Protein AF-A0A956KDZ5-F1 (afdb_monomer_lite)

Secondary structure (DSSP, 8-state):
-----------EEE-SSS-EEETTTB-EEEEE-SSTTPPPEEE-PBPPTTTTTS--HHHHHHTT--SEEEE-TTS-EEEEEE--

pLDDT: mean 82.7, std 13.85, range [43.81, 94.19]

Structure (mmCIF, N/CA/C/O backbone):
data_AF-A0A956KDZ5-F1
#
_entry.id   AF-A0A956KDZ5-F1
#
loop_
_atom_site.group_PDB
_atom_site.id
_atom_site.type_symbol
_atom_site.label_atom_id
_atom_site.label_alt_id
_atom_site.label_comp_id
_atom_site.label_asym_id
_atom_site.label_entity_id
_atom_site.label_seq_id
_atom_site.pdbx_PDB_ins_code
_atom_site.Cartn_x
_atom_site.Cartn_y
_atom_site.Cartn_z
_atom_site.occupancy
_atom_site.B_iso_or_equiv
_atom_site.auth_seq_id
_atom_site.auth_comp_id
_atom_site.auth_asym_id
_atom_site.auth_atom_id
_atom_site.pdbx_PDB_model_num
ATOM 1 N N . THR A 1 1 ? -27.227 30.404 3.258 1.00 44.84 1 THR A N 1
ATOM 2 C CA . THR A 1 1 ? -27.268 28.961 2.979 1.00 44.84 1 THR A CA 1
ATOM 3 C C . THR A 1 1 ? -26.148 28.351 3.770 1.00 44.84 1 THR A C 1
ATOM 5 O O . THR A 1 1 ? -25.015 28.763 3.579 1.00 44.84 1 THR A O 1
ATOM 8 N N . THR A 1 2 ? -26.463 27.526 4.762 1.00 43.81 2 THR A N 1
ATOM 9 C CA . THR A 1 2 ? -25.440 26.808 5.522 1.00 43.81 2 THR A CA 1
ATOM 10 C C . THR A 1 2 ? -25.002 25.657 4.630 1.00 43.81 2 THR A C 1
ATOM 12 O O . THR A 1 2 ? -25.712 24.663 4.524 1.00 43.81 2 THR A O 1
ATOM 15 N N . GLU A 1 3 ? -23.913 25.845 3.890 1.00 48.50 3 GLU A N 1
ATOM 16 C CA . GLU A 1 3 ? -23.235 24.744 3.214 1.00 48.50 3 GLU A CA 1
ATOM 17 C C . GLU A 1 3 ? -22.546 23.935 4.308 1.00 48.50 3 GLU A C 1
ATOM 19 O O . GLU A 1 3 ? -21.435 24.227 4.742 1.00 48.50 3 GLU A O 1
ATOM 24 N N . THR A 1 4 ? -23.277 22.961 4.845 1.00 47.62 4 THR A N 1
ATOM 25 C CA . THR A 1 4 ? -22.683 21.848 5.572 1.00 47.62 4 THR A CA 1
ATOM 26 C C . THR A 1 4 ? -21.961 21.014 4.525 1.00 47.62 4 THR A C 1
ATOM 28 O O . THR A 1 4 ? -22.501 20.039 4.013 1.00 47.62 4 THR A O 1
ATOM 31 N N . THR A 1 5 ? -20.765 21.449 4.134 1.00 47.66 5 THR A N 1
ATOM 32 C CA . THR A 1 5 ? -19.816 20.558 3.483 1.00 47.66 5 THR A CA 1
ATOM 33 C C . THR A 1 5 ? -19.425 19.570 4.565 1.00 47.66 5 THR A C 1
ATOM 35 O O . THR A 1 5 ? -18.653 19.880 5.471 1.00 47.66 5 THR A O 1
ATOM 38 N N . GLU A 1 6 ? -20.071 18.413 4.533 1.00 46.97 6 GLU A N 1
ATOM 39 C CA . GLU A 1 6 ? -19.590 17.192 5.148 1.00 46.97 6 GLU A CA 1
ATOM 40 C C . GLU A 1 6 ? -18.226 16.916 4.508 1.00 46.97 6 GLU A C 1
ATOM 42 O O . GLU A 1 6 ? -18.100 16.210 3.515 1.00 46.97 6 GLU A O 1
ATOM 47 N N . THR A 1 7 ? -17.187 17.588 5.004 1.00 46.47 7 THR A N 1
ATOM 48 C CA . THR A 1 7 ? -15.815 17.146 4.816 1.00 46.47 7 THR A CA 1
ATOM 49 C C . THR A 1 7 ? -15.710 15.894 5.665 1.00 46.47 7 THR A C 1
ATOM 51 O O . THR A 1 7 ? -15.251 15.932 6.805 1.00 46.47 7 THR A O 1
ATOM 54 N N . THR A 1 8 ? -16.222 14.781 5.137 1.00 47.84 8 THR A N 1
ATOM 55 C CA . THR A 1 8 ? -15.666 13.471 5.451 1.00 47.84 8 THR A CA 1
ATOM 56 C C . THR A 1 8 ? -14.171 13.664 5.275 1.00 47.84 8 THR A C 1
ATOM 58 O O . THR A 1 8 ? -13.737 14.035 4.187 1.00 47.84 8 THR A O 1
ATOM 61 N N . GLY A 1 9 ? -13.435 13.637 6.386 1.00 47.56 9 GLY A N 1
ATOM 62 C CA . GLY A 1 9 ? -12.012 13.948 6.460 1.00 47.56 9 GLY A CA 1
ATOM 63 C C . GLY A 1 9 ? -11.198 12.881 5.744 1.00 47.56 9 GLY A C 1
ATOM 64 O O . GLY A 1 9 ? -10.505 12.110 6.395 1.00 47.56 9 GLY A O 1
ATOM 65 N N . GLY A 1 10 ? -11.357 12.834 4.423 1.00 58.41 10 GLY A N 1
ATOM 66 C CA . GLY A 1 10 ? -10.570 12.099 3.456 1.00 58.41 10 GLY A CA 1
ATOM 67 C C . GLY A 1 10 ? -9.142 12.562 3.520 1.00 58.41 10 GLY A C 1
ATOM 68 O O . GLY A 1 10 ? -8.857 13.699 3.160 1.00 58.41 10 GLY A O 1
ATOM 69 N N . VAL A 1 11 ? -8.249 11.709 4.005 1.00 69.88 11 VAL A N 1
ATOM 70 C CA . VAL A 1 11 ? -6.831 11.881 3.715 1.00 69.88 11 VAL A CA 1
ATO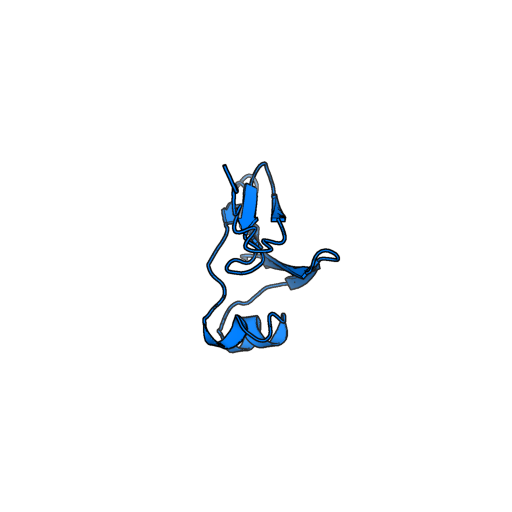M 71 C C . VAL A 1 11 ? -6.656 11.513 2.247 1.00 69.88 11 VAL A C 1
ATOM 73 O O . VAL A 1 11 ? -6.843 10.357 1.893 1.00 69.88 11 VAL A O 1
ATOM 76 N N . ASP A 1 12 ? -6.322 12.462 1.380 1.00 82.06 12 ASP A N 1
ATOM 77 C CA . ASP A 1 12 ? -5.967 12.147 -0.004 1.00 82.06 12 ASP A CA 1
ATOM 78 C C . ASP A 1 12 ? -4.630 11.389 -0.037 1.00 82.06 12 ASP A C 1
ATOM 80 O O . ASP A 1 12 ? -3.592 11.911 0.376 1.00 82.06 12 ASP A O 1
ATOM 84 N N . VAL A 1 13 ? -4.640 10.150 -0.533 1.00 85.06 13 VAL A N 1
ATOM 85 C CA . VAL A 1 13 ? -3.456 9.284 -0.581 1.00 85.06 13 VAL A CA 1
ATOM 86 C C . VAL A 1 13 ? -2.866 9.273 -1.990 1.00 85.06 13 VAL A C 1
ATOM 88 O O . VAL A 1 13 ? -3.469 8.682 -2.890 1.00 85.06 13 VAL A O 1
ATOM 91 N N . PRO A 1 14 ? -1.687 9.881 -2.225 1.00 85.62 14 PRO A N 1
ATOM 92 C CA . PRO A 1 14 ? -1.062 9.874 -3.543 1.00 85.62 14 PRO A CA 1
ATOM 93 C C . PRO A 1 14 ? -0.585 8.460 -3.883 1.00 85.62 14 PRO A C 1
ATOM 95 O O . PRO A 1 14 ? 0.358 7.951 -3.273 1.00 85.62 14 PRO A O 1
ATOM 98 N N . CYS A 1 15 ? -1.228 7.825 -4.865 1.00 87.50 15 CYS A N 1
ATOM 99 C CA . CYS A 1 15 ? -0.968 6.428 -5.187 1.00 87.50 15 CYS A CA 1
ATOM 100 C C . CYS A 1 15 ? 0.001 6.230 -6.356 1.00 87.50 15 CYS A C 1
ATOM 102 O O . CYS A 1 15 ? 0.738 5.246 -6.398 1.00 87.50 15 CYS A O 1
ATOM 104 N N . GLY A 1 16 ? 0.059 7.178 -7.287 1.00 83.50 16 GLY A N 1
ATOM 105 C CA . GLY A 1 16 ? 0.939 7.060 -8.442 1.00 83.50 16 GLY A CA 1
ATOM 106 C C . GLY A 1 16 ? 0.544 7.981 -9.578 1.00 83.50 16 GLY A C 1
ATOM 107 O O . GLY A 1 16 ? 0.089 9.091 -9.329 1.00 83.50 16 GLY A O 1
ATOM 108 N N . GLU A 1 17 ? 0.744 7.497 -10.806 1.00 71.50 17 GLU A N 1
ATOM 109 C CA . GLU A 1 17 ? 0.874 8.267 -12.052 1.00 71.50 17 GLU A CA 1
ATOM 110 C C . GLU A 1 17 ? 0.003 9.519 -12.165 1.00 71.50 17 GLU A C 1
ATOM 112 O O . GLU A 1 17 ? 0.566 10.568 -12.438 1.00 71.50 17 GLU A O 1
ATOM 117 N N . GLU A 1 18 ? -1.283 9.457 -11.840 1.00 85.44 18 GLU A N 1
ATOM 118 C CA . GLU A 1 18 ? -2.133 10.618 -11.513 1.00 85.44 18 GLU A CA 1
ATOM 119 C C . GLU A 1 18 ? -3.237 10.212 -10.504 1.00 85.44 18 GLU A C 1
ATOM 121 O O . GLU A 1 18 ? -4.240 10.905 -10.331 1.00 85.44 18 GLU A O 1
ATOM 126 N N . LEU A 1 19 ? -3.076 9.049 -9.855 1.00 87.88 19 LEU A N 1
ATOM 127 C CA . LEU A 1 19 ? -4.104 8.404 -9.039 1.00 87.88 19 LEU A CA 1
ATOM 128 C C . LEU A 1 19 ? -3.991 8.830 -7.573 1.00 87.88 19 LEU A C 1
ATOM 130 O O . LEU A 1 19 ? -2.915 8.751 -6.974 1.00 87.88 19 LEU A O 1
ATOM 134 N N . VAL A 1 20 ? -5.123 9.221 -6.991 1.00 89.69 20 VAL A N 1
ATOM 135 C CA . VAL A 1 20 ? -5.269 9.585 -5.578 1.00 89.69 20 VAL A CA 1
ATOM 136 C C . VAL A 1 20 ? -6.396 8.743 -4.986 1.00 89.69 20 VAL A C 1
ATOM 138 O O . VAL A 1 20 ? -7.483 8.707 -5.560 1.00 89.69 20 VAL A O 1
ATOM 141 N N . CYS A 1 21 ? -6.119 8.055 -3.880 1.00 89.31 21 CYS A N 1
ATOM 142 C CA . CYS A 1 21 ? -7.093 7.225 -3.169 1.00 89.31 21 CYS A CA 1
ATOM 143 C C . CYS A 1 21 ? -7.703 7.978 -1.985 1.00 89.31 21 CYS A C 1
ATOM 145 O O . CYS A 1 21 ? -7.042 8.829 -1.385 1.00 89.31 21 CYS A O 1
ATOM 147 N N . ASP A 1 22 ? -8.928 7.621 -1.608 1.00 84.44 22 ASP A N 1
ATOM 148 C CA . ASP A 1 22 ? -9.554 8.088 -0.372 1.00 84.44 22 ASP A CA 1
ATOM 149 C C . ASP A 1 22 ? -8.965 7.331 0.827 1.00 84.44 22 ASP A C 1
ATOM 151 O O . ASP A 1 22 ? -9.362 6.214 1.135 1.00 84.44 22 ASP A O 1
ATOM 155 N N . GLY A 1 23 ? -8.013 7.924 1.539 1.00 77.12 23 GLY A N 1
ATOM 156 C CA . GLY A 1 23 ? -7.281 7.284 2.638 1.00 77.12 23 GLY A CA 1
ATOM 157 C C . GLY A 1 23 ? -8.110 6.882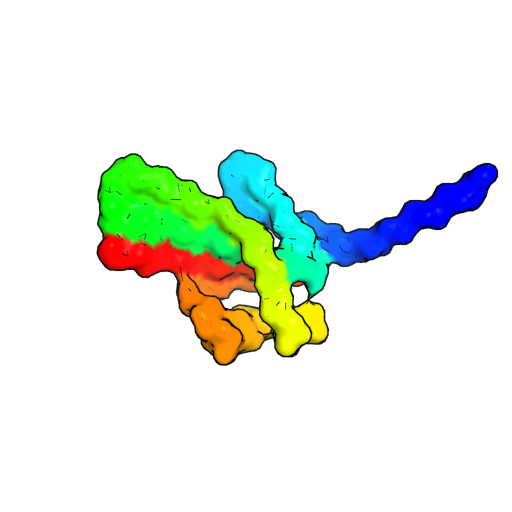 3.858 1.00 77.12 23 GLY A C 1
ATOM 158 O O . GLY A 1 23 ? -7.566 6.262 4.767 1.00 77.12 23 GLY A O 1
ATOM 159 N N . VAL A 1 24 ? -9.405 7.219 3.912 1.00 78.81 24 VAL A N 1
ATOM 160 C CA . VAL A 1 24 ? -10.319 6.750 4.975 1.00 78.81 24 VAL A CA 1
ATOM 161 C C . VAL A 1 24 ? -10.935 5.397 4.642 1.00 78.81 24 VAL A C 1
ATOM 163 O O . VAL A 1 24 ? -11.365 4.681 5.545 1.00 78.81 24 VAL A O 1
ATOM 166 N N . SER A 1 25 ? -11.041 5.064 3.357 1.00 83.88 25 SER A N 1
ATOM 167 C CA . SER A 1 25 ? -11.757 3.877 2.887 1.00 83.88 25 SER A CA 1
ATOM 168 C C . SER A 1 25 ? -10.994 3.052 1.855 1.00 83.88 25 SER A C 1
ATOM 170 O O . SER A 1 25 ? -11.419 1.943 1.536 1.00 83.88 25 SER A O 1
ATOM 172 N N . GLU A 1 26 ? -9.845 3.533 1.389 1.00 90.81 26 GLU A N 1
ATOM 173 C CA . GLU A 1 26 ? -8.996 2.938 0.365 1.00 90.81 26 GLU A CA 1
ATOM 174 C C . GLU A 1 26 ? -7.516 3.035 0.763 1.00 90.81 26 GLU A C 1
ATOM 176 O O . GLU A 1 26 ? -7.092 3.925 1.500 1.00 90.81 26 GLU A O 1
ATOM 181 N N . TYR A 1 27 ? -6.706 2.109 0.258 1.00 90.62 27 TYR A N 1
ATOM 182 C CA . TYR A 1 27 ? -5.249 2.179 0.353 1.00 90.62 27 TYR A CA 1
ATOM 183 C C . TYR A 1 27 ? -4.650 2.184 -1.048 1.00 90.62 27 TYR A C 1
ATOM 185 O O . TYR A 1 27 ? -5.260 1.696 -1.997 1.00 90.62 27 TYR A O 1
ATOM 193 N N . CYS A 1 28 ? -3.441 2.715 -1.195 1.00 92.44 28 CYS A N 1
ATOM 194 C CA . CYS A 1 28 ? -2.757 2.648 -2.474 1.00 92.44 28 CYS A CA 1
ATOM 195 C C . CYS A 1 28 ? -2.144 1.264 -2.690 1.00 92.44 28 CYS A C 1
ATOM 197 O O . CYS A 1 28 ? -1.311 0.828 -1.898 1.00 92.44 28 CYS A O 1
ATOM 199 N N . SER A 1 29 ? -2.484 0.601 -3.792 1.00 93.31 29 SER A N 1
ATOM 200 C CA . SER A 1 29 ? -1.808 -0.610 -4.253 1.00 93.31 29 SER A CA 1
ATOM 201 C C . SER A 1 29 ? -1.004 -0.321 -5.516 1.00 93.31 29 SER A C 1
ATOM 203 O O . SER A 1 29 ? -1.544 0.172 -6.504 1.00 93.31 29 SER A O 1
ATOM 205 N N . VAL A 1 30 ? 0.288 -0.639 -5.468 1.00 94.19 30 VAL A N 1
ATOM 206 C CA . VAL A 1 30 ? 1.242 -0.479 -6.567 1.00 94.19 30 VAL A CA 1
ATOM 207 C C . VAL A 1 30 ? 1.779 -1.853 -6.935 1.00 94.19 30 VAL A C 1
ATOM 209 O O . VAL A 1 30 ? 2.480 -2.475 -6.141 1.00 94.19 30 VAL A O 1
ATOM 212 N N . VAL A 1 31 ? 1.470 -2.346 -8.127 1.00 94.12 31 VAL A N 1
ATOM 213 C CA . VAL A 1 31 ? 1.923 -3.654 -8.604 1.00 94.12 31 VAL A CA 1
ATOM 214 C C . VAL A 1 31 ? 3.041 -3.458 -9.616 1.00 94.12 31 VAL A C 1
ATOM 216 O O . VAL A 1 31 ? 2.844 -2.903 -10.695 1.00 94.12 31 VAL A O 1
ATOM 219 N N . HIS A 1 32 ? 4.227 -3.946 -9.267 1.00 93.19 32 HIS A N 1
ATOM 220 C CA . HIS A 1 32 ? 5.370 -4.043 -10.158 1.00 93.19 32 HIS A CA 1
ATOM 221 C C . HIS A 1 32 ? 5.336 -5.403 -10.864 1.00 93.19 32 HIS A C 1
ATOM 223 O O . HIS A 1 32 ? 5.616 -6.426 -10.224 1.00 93.19 32 HIS A O 1
ATOM 229 N N . PRO A 1 33 ? 5.004 -5.456 -12.166 1.00 91.12 33 PRO A N 1
ATOM 230 C CA . PRO A 1 33 ? 5.092 -6.702 -12.911 1.00 91.12 33 PRO A CA 1
ATOM 231 C C . PRO A 1 3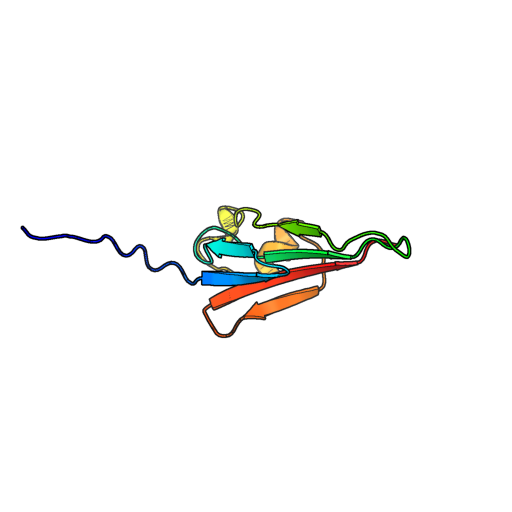3 ? 6.555 -7.161 -12.988 1.00 91.12 33 PRO A C 1
ATOM 233 O O . PRO A 1 33 ? 7.444 -6.376 -13.313 1.00 91.12 33 PRO A O 1
ATOM 236 N N . GLY A 1 34 ? 6.809 -8.451 -12.751 1.00 89.25 34 GLY A N 1
ATOM 237 C CA . GLY A 1 34 ? 8.141 -9.060 -12.906 1.00 89.25 34 GLY A CA 1
ATOM 238 C C . GLY A 1 34 ? 8.616 -9.157 -14.360 1.00 89.25 34 GLY A C 1
ATOM 239 O O . GLY A 1 34 ? 9.746 -9.558 -14.642 1.00 89.25 34 GLY A O 1
ATOM 240 N N . VAL A 1 35 ? 7.760 -8.768 -15.309 1.00 91.81 35 VAL A N 1
ATOM 241 C CA . VAL A 1 35 ? 8.060 -8.746 -16.738 1.00 91.81 35 VAL A CA 1
ATOM 242 C C . VAL A 1 35 ? 8.634 -7.375 -17.115 1.00 91.81 35 VAL A C 1
ATOM 244 O O . VAL A 1 35 ? 7.962 -6.361 -16.912 1.00 91.81 35 VAL A O 1
ATOM 247 N N . PRO A 1 36 ? 9.842 -7.312 -17.704 1.00 85.38 36 PRO A N 1
ATOM 248 C CA . PRO A 1 36 ? 10.416 -6.050 -18.166 1.00 85.38 36 PRO A CA 1
ATOM 249 C C . PRO A 1 36 ? 9.504 -5.366 -19.195 1.00 85.38 36 PRO A C 1
ATOM 251 O O . PRO A 1 36 ? 8.779 -6.034 -19.934 1.00 85.38 36 PRO A O 1
ATOM 254 N N . ASP A 1 37 ? 9.532 -4.032 -19.216 1.00 86.88 37 ASP A N 1
ATOM 255 C CA . ASP A 1 37 ? 8.709 -3.167 -20.081 1.00 86.88 37 ASP A CA 1
ATOM 256 C C . ASP A 1 37 ? 7.186 -3.256 -19.849 1.00 86.88 37 ASP A C 1
ATOM 258 O O . ASP A 1 37 ? 6.418 -2.596 -20.553 1.00 86.88 37 ASP A O 1
ATOM 262 N N . SER A 1 38 ? 6.725 -4.022 -18.854 1.00 91.06 38 SER A N 1
ATOM 263 C CA . SER A 1 38 ? 5.322 -3.984 -18.435 1.00 91.06 38 SER A CA 1
ATOM 264 C C . SER A 1 38 ? 5.064 -2.769 -17.535 1.00 91.06 38 SER A C 1
ATOM 266 O O . SER A 1 38 ? 5.901 -2.448 -16.687 1.00 91.06 38 SER A O 1
ATOM 268 N N . PRO A 1 39 ? 3.933 -2.068 -17.720 1.00 90.88 39 PRO A N 1
ATOM 269 C CA . PRO A 1 39 ? 3.606 -0.893 -16.921 1.00 90.88 39 PRO A CA 1
ATOM 270 C C . PRO A 1 39 ? 3.353 -1.275 -15.459 1.00 90.88 39 PRO A C 1
ATOM 272 O O . PRO A 1 39 ? 2.824 -2.348 -15.178 1.00 90.88 39 PRO A O 1
ATOM 275 N N . ILE A 1 40 ? 3.716 -0.382 -14.538 1.00 92.56 40 ILE A N 1
ATOM 276 C CA . ILE A 1 40 ? 3.334 -0.498 -13.127 1.00 92.56 40 ILE A CA 1
ATOM 277 C C . ILE A 1 40 ? 1.823 -0.276 -13.043 1.00 92.56 40 ILE A C 1
ATOM 279 O O . ILE A 1 40 ? 1.307 0.655 -13.656 1.00 92.56 40 ILE A O 1
ATOM 283 N N . GLU A 1 41 ? 1.116 -1.119 -12.298 1.00 92.81 41 GLU A 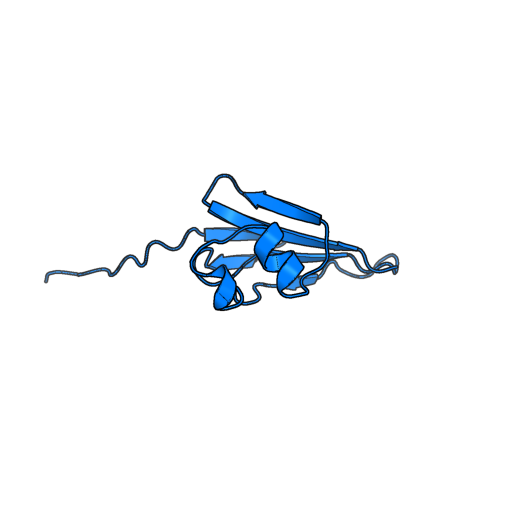N 1
ATOM 284 C CA . GLU A 1 41 ? -0.323 -0.956 -12.101 1.00 92.81 41 GLU A CA 1
ATOM 285 C C . GLU A 1 41 ? -0.590 -0.263 -10.766 1.00 92.81 41 GLU A C 1
ATOM 287 O O . GLU A 1 41 ? -0.086 -0.678 -9.724 1.00 92.81 41 GLU A O 1
ATOM 292 N N . TYR A 1 42 ? -1.399 0.792 -10.798 1.00 93.38 42 TYR A N 1
ATOM 293 C CA . TYR A 1 42 ? -1.812 1.547 -9.619 1.00 93.38 42 TYR A CA 1
ATOM 294 C C . TYR A 1 42 ? -3.304 1.340 -9.391 1.00 93.38 42 TYR A C 1
ATOM 296 O O . TYR A 1 42 ? -4.095 1.336 -10.335 1.00 93.38 42 TYR A O 1
ATOM 304 N N . SER A 1 43 ? -3.716 1.141 -8.146 1.00 92.81 43 SER A N 1
ATOM 305 C CA . SER A 1 43 ? -5.120 0.919 -7.799 1.00 92.81 43 SER A CA 1
ATOM 306 C C . SER A 1 43 ? -5.432 1.445 -6.404 1.00 92.81 43 SER A C 1
ATOM 308 O O . SER A 1 43 ? -4.554 1.468 -5.545 1.00 92.81 43 SER A O 1
ATOM 310 N N . CYS A 1 44 ? -6.697 1.808 -6.184 1.00 92.75 44 CYS A N 1
ATOM 311 C CA . CYS A 1 44 ? -7.250 2.198 -4.884 1.00 92.75 44 CYS A CA 1
ATOM 312 C C . CYS A 1 44 ? -8.226 1.126 -4.379 1.00 92.75 44 CYS A C 1
ATOM 314 O O . CYS A 1 44 ? -9.440 1.316 -4.418 1.00 92.75 44 CYS A O 1
ATOM 316 N N . PRO A 1 45 ? -7.746 -0.071 -4.007 1.00 92.06 45 PRO A N 1
ATOM 317 C CA . PRO A 1 45 ? -8.592 -1.055 -3.351 1.00 92.06 45 PRO A CA 1
ATOM 318 C C . PRO A 1 45 ? -9.140 -0.514 -2.029 1.00 92.06 45 PRO A C 1
ATOM 320 O O . PRO A 1 45 ? -8.441 0.156 -1.266 1.00 92.06 45 PRO A O 1
ATOM 323 N N . SER A 1 46 ? -10.391 -0.862 -1.737 1.00 91.50 46 SER A N 1
ATOM 324 C CA . SER A 1 46 ? -11.003 -0.523 -0.459 1.00 91.50 46 SER A CA 1
ATOM 325 C C . SER A 1 46 ? -10.298 -1.236 0.692 1.00 91.50 46 SER A C 1
ATOM 327 O O . SER A 1 46 ? -9.958 -2.419 0.599 1.00 91.50 46 SER A O 1
ATOM 329 N N . ILE A 1 47 ? -10.125 -0.522 1.800 1.00 88.75 47 ILE A N 1
ATOM 330 C CA . ILE A 1 47 ? -9.617 -1.074 3.049 1.00 88.75 47 ILE A CA 1
ATOM 331 C C . ILE A 1 47 ? -10.600 -2.158 3.520 1.00 88.75 47 ILE A C 1
ATOM 333 O O . ILE A 1 47 ? -11.808 -1.904 3.594 1.00 88.75 47 ILE A O 1
ATOM 337 N N . PRO A 1 48 ? -10.120 -3.371 3.848 1.00 88.00 48 PRO A N 1
ATOM 338 C CA . PRO A 1 48 ? -10.968 -4.414 4.408 1.00 88.00 48 PRO A CA 1
ATOM 339 C C . PRO A 1 48 ? -11.677 -3.899 5.661 1.00 88.00 48 PRO A C 1
ATOM 341 O O . PRO A 1 48 ? -11.052 -3.250 6.494 1.00 88.00 48 PRO A O 1
ATOM 344 N N . GLY A 1 49 ? -12.966 -4.205 5.829 1.00 84.12 49 GLY A N 1
ATOM 345 C CA . GLY A 1 49 ? -13.779 -3.653 6.924 1.00 84.12 49 GLY A CA 1
ATOM 346 C C . GLY A 1 49 ? -13.195 -3.871 8.327 1.00 84.12 49 GLY A C 1
ATOM 347 O O . GLY A 1 49 ? -13.400 -3.041 9.209 1.00 84.12 49 GLY A O 1
ATOM 348 N N . GLU A 1 50 ? -12.430 -4.948 8.521 1.00 83.69 50 GLU A N 1
ATOM 349 C CA . GLU A 1 50 ? -11.720 -5.243 9.773 1.00 83.69 50 GLU A CA 1
ATOM 350 C C . GLU A 1 50 ? -10.564 -4.260 10.053 1.00 83.69 50 GLU A C 1
ATOM 352 O O . GLU A 1 50 ? -10.254 -4.008 11.213 1.00 83.69 50 GLU A O 1
ATOM 357 N N . CYS A 1 51 ? -10.000 -3.641 9.011 1.00 86.69 51 CYS A N 1
ATOM 358 C CA . CYS A 1 51 ? -8.896 -2.678 9.068 1.00 86.69 51 CYS A CA 1
ATOM 359 C C . CYS A 1 51 ? -9.328 -1.212 8.970 1.00 86.69 51 CYS A C 1
ATOM 361 O O . CYS A 1 51 ? -8.509 -0.327 9.181 1.00 86.69 51 CYS A O 1
ATOM 363 N N . VAL A 1 52 ? -10.601 -0.918 8.678 1.00 82.75 52 VAL A N 1
ATOM 364 C CA . VAL A 1 52 ? -11.094 0.473 8.555 1.00 82.75 52 VAL A CA 1
ATOM 365 C C . VAL A 1 52 ? -10.933 1.254 9.866 1.00 82.75 52 VAL A C 1
ATOM 367 O O . VAL A 1 52 ? -10.727 2.462 9.857 1.00 82.75 52 VAL A O 1
ATOM 370 N N . GLN A 1 53 ? -11.013 0.565 11.006 1.00 80.12 53 GLN A N 1
ATOM 371 C CA . GLN A 1 53 ? -10.922 1.182 12.332 1.00 80.12 53 GLN A CA 1
ATOM 372 C C . GLN A 1 53 ? -9.482 1.297 12.853 1.00 80.12 53 GLN A C 1
ATOM 374 O O . GLN A 1 53 ? -9.236 2.087 13.762 1.00 80.12 53 GLN A O 1
ATOM 379 N N . ASP A 1 54 ? -8.565 0.495 12.309 1.00 83.50 54 ASP A N 1
ATOM 380 C CA . ASP A 1 54 ? -7.151 0.432 12.688 1.00 83.50 54 ASP A CA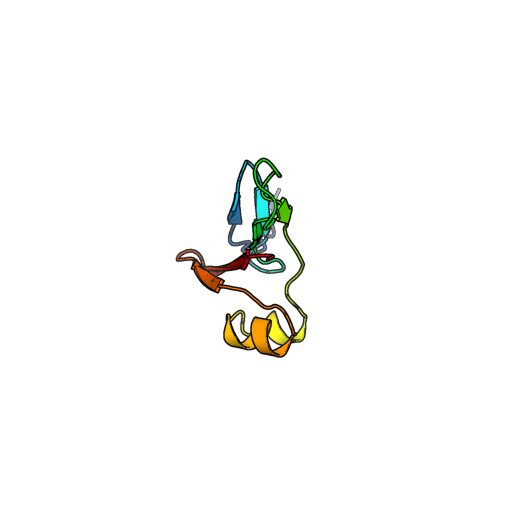 1
ATOM 381 C C . ASP A 1 54 ? -6.329 0.155 11.422 1.00 83.50 54 ASP A C 1
ATOM 383 O O . ASP A 1 54 ? -5.927 -0.973 11.126 1.00 83.50 54 ASP A O 1
ATOM 387 N N . LEU A 1 55 ? -6.180 1.200 10.605 1.00 82.94 55 LEU A N 1
ATOM 388 C CA . LEU A 1 55 ? -5.522 1.105 9.310 1.00 82.94 55 LEU A CA 1
ATOM 389 C C . LEU A 1 55 ? -4.008 0.977 9.505 1.00 82.94 55 LEU A C 1
ATOM 391 O O . LEU A 1 55 ? -3.284 1.968 9.551 1.00 82.94 55 LEU A O 1
ATOM 395 N N . THR A 1 56 ? -3.537 -0.261 9.617 1.00 89.00 56 THR A N 1
ATOM 396 C CA . THR A 1 56 ? -2.120 -0.595 9.774 1.00 89.00 56 THR A CA 1
ATOM 397 C C . THR A 1 56 ? -1.687 -1.630 8.745 1.00 89.00 56 THR A C 1
ATOM 399 O O . THR A 1 56 ? -2.482 -2.452 8.280 1.00 89.00 56 THR A O 1
ATOM 402 N N . CYS A 1 57 ? -0.395 -1.628 8.413 1.00 89.56 57 CYS A N 1
ATOM 403 C CA . CYS A 1 57 ? 0.193 -2.652 7.552 1.00 89.56 57 CYS A CA 1
ATOM 404 C C . CYS A 1 57 ? -0.061 -4.069 8.080 1.00 89.56 57 CYS A C 1
ATOM 406 O O . CYS A 1 57 ? -0.446 -4.943 7.311 1.00 89.56 57 CYS A O 1
ATOM 408 N N . ALA A 1 58 ? 0.041 -4.256 9.400 1.00 90.44 58 ALA A N 1
ATOM 409 C CA . ALA A 1 58 ? -0.235 -5.535 10.043 1.00 90.44 58 ALA A CA 1
ATOM 410 C C . ALA A 1 58 ? -1.665 -6.025 9.764 1.00 90.44 58 ALA A C 1
ATOM 412 O O . ALA A 1 58 ? -1.857 -7.193 9.435 1.00 90.44 58 ALA A O 1
ATOM 413 N N . CYS A 1 59 ? -2.661 -5.134 9.830 1.00 90.81 59 CYS A N 1
ATOM 414 C CA . CYS A 1 59 ? -4.037 -5.514 9.533 1.00 90.81 59 CYS A CA 1
ATOM 415 C C . CYS A 1 59 ? -4.212 -5.919 8.063 1.00 90.81 59 CYS A C 1
ATOM 417 O O . CYS A 1 59 ? -4.829 -6.942 7.771 1.00 90.81 59 CYS A O 1
ATOM 419 N N . LEU A 1 60 ? -3.628 -5.163 7.125 1.00 89.44 60 LEU A N 1
ATOM 420 C CA . LEU A 1 60 ? -3.663 -5.516 5.703 1.00 89.44 60 LEU A CA 1
ATOM 421 C C . LEU A 1 60 ? -3.020 -6.890 5.439 1.00 89.44 60 LEU A C 1
ATOM 423 O O . LEU A 1 60 ? -3.590 -7.704 4.708 1.00 89.44 60 LEU A O 1
ATOM 427 N N . GLU A 1 61 ? -1.889 -7.184 6.081 1.00 89.94 61 GLU A N 1
ATOM 428 C CA . GLU A 1 61 ? -1.224 -8.488 5.993 1.00 89.94 61 GLU A CA 1
ATOM 429 C C . GLU A 1 61 ? -2.104 -9.628 6.536 1.00 89.94 61 GLU A C 1
ATOM 431 O O . GLU A 1 61 ? -2.209 -10.679 5.899 1.00 89.94 61 GLU A O 1
ATOM 436 N N . GLU A 1 62 ? -2.801 -9.425 7.663 1.00 90.12 62 GLU A N 1
ATOM 437 C CA . GLU A 1 62 ? -3.760 -10.401 8.208 1.00 90.12 62 GLU A CA 1
ATOM 438 C C . GLU A 1 62 ? -4.953 -10.651 7.270 1.00 90.12 62 GLU A C 1
ATOM 440 O O . GLU A 1 62 ? -5.476 -11.766 7.210 1.00 90.12 62 GLU A O 1
ATOM 445 N N . GLN A 1 63 ? -5.348 -9.643 6.489 1.00 89.12 63 GLN A N 1
ATOM 446 C CA . GLN A 1 63 ? -6.407 -9.738 5.477 1.00 89.12 63 GLN A CA 1
ATOM 447 C C . GLN A 1 63 ? -5.934 -10.367 4.155 1.00 89.12 63 GLN A C 1
ATOM 449 O O . GLN A 1 63 ? -6.727 -10.543 3.229 1.00 89.12 63 GLN A O 1
ATOM 454 N N . GLY A 1 64 ? -4.655 -10.738 4.054 1.00 85.25 64 GLY A N 1
ATOM 455 C CA . GLY A 1 64 ? -4.081 -11.365 2.866 1.00 85.25 64 GLY A CA 1
ATOM 456 C C . GLY A 1 64 ? -3.632 -10.379 1.787 1.00 85.25 64 GLY A C 1
ATOM 457 O O . GLY A 1 64 ? -3.449 -10.776 0.634 1.00 85.25 64 GLY A O 1
ATOM 458 N N . VAL A 1 65 ? -3.448 -9.104 2.136 1.00 87.12 65 VAL A N 1
ATOM 459 C CA . VAL A 1 65 ? -2.780 -8.121 1.282 1.00 87.12 65 VAL A CA 1
ATOM 460 C C . VAL A 1 65 ? -1.276 -8.242 1.522 1.00 87.12 65 VAL A C 1
ATOM 462 O O . VAL A 1 65 ? -0.765 -7.847 2.565 1.00 87.12 65 VAL A O 1
ATOM 465 N N . PHE A 1 66 ? -0.561 -8.814 0.555 1.00 84.69 66 PHE A N 1
ATOM 466 C CA . PHE A 1 66 ? 0.877 -9.071 0.659 1.00 84.69 66 PHE A CA 1
ATOM 467 C C . PHE A 1 66 ? 1.678 -8.092 -0.199 1.00 84.69 66 PHE A C 1
ATOM 469 O O . PHE A 1 66 ? 1.352 -7.885 -1.365 1.00 84.69 66 PHE A O 1
ATOM 476 N N . GLY A 1 67 ? 2.754 -7.538 0.359 1.00 88.50 67 GLY A N 1
ATOM 477 C CA . GLY A 1 67 ? 3.659 -6.614 -0.323 1.00 88.50 67 GLY A CA 1
ATOM 478 C C . GLY A 1 67 ? 4.542 -5.854 0.665 1.00 88.50 67 GLY A C 1
ATOM 479 O O . GLY A 1 67 ? 4.495 -6.100 1.868 1.00 88.50 67 GLY A O 1
ATOM 480 N N . GLU A 1 68 ? 5.337 -4.913 0.165 1.00 92.38 68 GLU A N 1
ATOM 481 C CA . GLU A 1 68 ? 5.993 -3.911 1.001 1.00 92.38 68 GLU A CA 1
ATOM 482 C C . GLU A 1 68 ? 4.974 -2.827 1.361 1.00 92.38 68 GLU A C 1
ATOM 484 O O . GLU A 1 68 ? 4.574 -2.032 0.509 1.00 92.38 68 GLU A O 1
ATOM 489 N N . CYS A 1 69 ? 4.521 -2.826 2.613 1.00 91.19 69 CYS A N 1
ATOM 490 C CA . CYS A 1 69 ? 3.590 -1.827 3.116 1.00 91.19 69 CYS A CA 1
ATOM 491 C C . CYS A 1 69 ? 4.331 -0.642 3.751 1.00 91.19 69 CYS A C 1
ATOM 493 O O . CYS A 1 69 ? 5.279 -0.816 4.515 1.00 91.19 69 CYS A O 1
ATOM 495 N N . GLU A 1 70 ? 3.884 0.566 3.427 1.00 90.94 70 GLU A N 1
ATOM 496 C CA . GLU A 1 70 ? 4.418 1.839 3.893 1.00 90.94 70 GLU A CA 1
ATOM 497 C C . GLU A 1 70 ? 3.282 2.710 4.440 1.00 90.94 70 GLU A C 1
ATOM 499 O O . GLU A 1 70 ? 2.275 2.942 3.764 1.00 90.94 70 GLU A O 1
ATOM 504 N N . GLU A 1 71 ? 3.466 3.212 5.659 1.00 88.62 71 GLU A N 1
ATOM 505 C CA . GLU A 1 71 ? 2.586 4.203 6.276 1.00 88.62 71 GLU A CA 1
ATOM 506 C C . GLU A 1 71 ? 2.964 5.602 5.781 1.00 88.62 71 GLU A C 1
ATOM 508 O O . GLU A 1 71 ? 4.100 6.058 5.945 1.00 88.62 71 GLU A O 1
ATOM 513 N N . LEU A 1 72 ? 2.010 6.296 5.168 1.00 84.50 72 LEU A N 1
ATOM 514 C CA . LEU A 1 72 ? 2.210 7.641 4.649 1.00 84.50 72 LEU A CA 1
ATOM 515 C C . LEU A 1 72 ? 1.984 8.679 5.759 1.00 84.50 72 LEU A C 1
ATOM 517 O O . LEU A 1 72 ? 1.104 8.502 6.604 1.00 84.50 72 LEU A O 1
ATOM 521 N N . PRO A 1 73 ? 2.733 9.796 5.752 1.00 72.62 73 PRO A N 1
ATOM 522 C CA . PRO A 1 73 ? 2.685 10.804 6.815 1.00 72.62 73 PRO A CA 1
ATOM 523 C C . PRO A 1 73 ? 1.312 11.472 6.980 1.00 72.62 73 PRO A C 1
ATOM 525 O O . PRO A 1 73 ? 1.020 11.997 8.053 1.00 72.62 73 PRO A O 1
ATOM 528 N N . ASP A 1 74 ? 0.477 11.440 5.943 1.00 73.44 74 ASP A N 1
ATOM 529 C CA . ASP A 1 74 ? -0.870 12.008 5.953 1.00 73.44 74 ASP A CA 1
ATOM 530 C C . ASP A 1 74 ? -1.924 11.058 6.559 1.00 73.44 74 ASP A C 1
ATOM 532 O O . ASP A 1 74 ? -3.044 11.488 6.811 1.00 73.44 74 ASP A O 1
ATOM 536 N N . GLY A 1 75 ? -1.571 9.799 6.865 1.00 75.31 75 GLY A N 1
ATOM 537 C CA . GLY A 1 75 ? -2.467 8.815 7.492 1.00 75.31 75 GLY A CA 1
ATOM 538 C C . GLY A 1 75 ? -3.038 7.750 6.548 1.00 75.31 75 GLY A C 1
ATOM 539 O O . GLY A 1 75 ? -3.974 7.053 6.924 1.00 75.31 75 GLY A O 1
ATOM 540 N N . GLY A 1 76 ? -2.490 7.621 5.337 1.00 84.56 76 GLY A N 1
ATOM 541 C CA . GLY A 1 76 ? -2.826 6.551 4.392 1.00 84.56 76 GLY A CA 1
ATOM 542 C C . GLY A 1 76 ? -1.800 5.422 4.355 1.00 84.56 76 GLY A C 1
ATOM 543 O O . GLY A 1 76 ? -0.701 5.553 4.888 1.00 84.56 76 GLY A O 1
ATOM 544 N N . LEU A 1 77 ? -2.129 4.332 3.658 1.00 89.62 77 LEU A N 1
ATOM 545 C CA . LEU A 1 77 ? -1.201 3.225 3.409 1.00 89.62 77 LEU A CA 1
ATOM 546 C C . LEU A 1 77 ? -0.885 3.081 1.925 1.00 89.62 77 LEU A C 1
ATOM 548 O O . LEU A 1 77 ? -1.753 3.254 1.065 1.00 89.62 77 LEU A O 1
ATOM 552 N N . ARG A 1 78 ? 0.356 2.690 1.639 1.00 91.00 78 ARG A N 1
ATOM 553 C CA . ARG A 1 78 ? 0.809 2.260 0.320 1.00 91.00 78 ARG A CA 1
ATOM 554 C C . ARG A 1 78 ? 1.362 0.846 0.399 1.00 91.00 78 ARG A C 1
ATOM 556 O O . ARG A 1 78 ? 2.262 0.584 1.181 1.00 91.00 78 ARG A O 1
ATOM 563 N N . VAL A 1 79 ? 0.867 -0.046 -0.449 1.00 93.31 79 VAL A N 1
ATOM 564 C CA . VAL A 1 79 ? 1.328 -1.430 -0.572 1.00 93.31 79 VAL A CA 1
ATOM 565 C C . VAL A 1 79 ? 1.957 -1.629 -1.941 1.00 93.31 79 VAL A C 1
ATOM 567 O O . VAL A 1 79 ? 1.287 -1.490 -2.962 1.00 93.31 79 VAL A O 1
ATOM 570 N N . MET A 1 80 ? 3.235 -1.992 -1.959 1.00 93.44 80 MET A N 1
ATOM 571 C CA . MET A 1 80 ? 3.991 -2.300 -3.169 1.00 93.44 80 MET A CA 1
ATOM 572 C C . MET A 1 80 ? 4.118 -3.816 -3.334 1.00 93.44 80 MET A C 1
ATOM 574 O O . MET A 1 80 ? 4.703 -4.505 -2.501 1.00 93.44 80 MET A O 1
ATOM 578 N N . VAL A 1 81 ? 3.565 -4.353 -4.415 1.00 92.62 81 VAL A N 1
ATOM 579 C CA . VAL A 1 81 ? 3.570 -5.783 -4.726 1.00 92.62 81 VAL A CA 1
ATOM 580 C C . VAL A 1 81 ? 4.548 -6.036 -5.861 1.00 92.62 81 VAL A C 1
ATOM 582 O O . VAL A 1 81 ? 4.364 -5.531 -6.965 1.00 92.62 81 VAL A O 1
ATOM 585 N N . PHE A 1 82 ? 5.572 -6.844 -5.605 1.00 91.25 82 PHE A N 1
ATOM 586 C CA . PHE A 1 82 ? 6.551 -7.239 -6.616 1.00 91.25 82 PHE A CA 1
ATOM 587 C C . PHE A 1 82 ? 6.234 -8.647 -7.103 1.00 91.25 82 PHE A C 1
ATOM 589 O O . PHE A 1 82 ? 6.391 -9.622 -6.364 1.00 91.25 82 PHE A O 1
ATOM 596 N N . LEU A 1 83 ? 5.758 -8.750 -8.343 1.00 89.88 83 LEU A N 1
ATOM 597 C CA . LEU A 1 83 ? 5.519 -10.040 -8.979 1.00 89.88 83 LEU A CA 1
ATOM 598 C C . LEU A 1 83 ? 6.837 -10.607 -9.538 1.00 89.88 83 LEU A C 1
ATOM 600 O O . LEU A 1 83 ? 7.695 -9.829 -9.958 1.00 89.88 83 LEU A O 1
ATOM 604 N N . PRO A 1 84 ? 7.019 -11.940 -9.520 1.00 83.38 84 PRO A N 1
ATOM 605 C CA . PRO A 1 84 ? 8.220 -12.597 -10.032 1.00 83.38 84 PRO A CA 1
ATOM 606 C C . PRO A 1 84 ? 8.314 -12.609 -11.563 1.00 83.38 84 PRO A C 1
ATOM 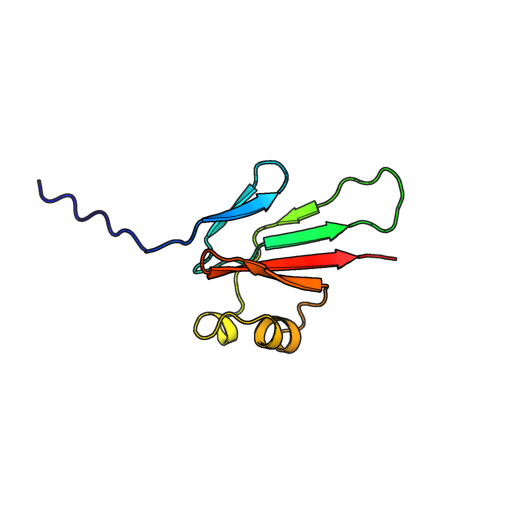608 O O . PRO A 1 84 ? 7.265 -12.484 -12.241 1.00 83.38 84 PRO A O 1
#

Sequence (84 aa):
TTETTETTGGVDVPCGEELVCDGVSEYCSVVHPGVPDSPIEYSCPSIPGECVQDLTCACLEEQGVFGECEELPDGGLRVMVFLP

Foldseek 3Di:
DPPPPPPPVFLFDDQDDRDTERQLFWAWEWEDEPDPPDDIDIDTDTDPPVCSVPPDPVSCVVVVQDADWDQDPSGHIYGYHYHD

Radius of gyration: 14.43 Å; chains: 1; bounding box: 38×42×33 Å